Protein AF-A0A392MM11-F1 (afdb_monomer)

pLDDT: mean 84.05, std 11.33, range [45.41, 94.81]

Organism: NCBI:txid97028

Structure (mmCIF, N/CA/C/O backbone):
data_AF-A0A392MM11-F1
#
_entry.id   AF-A0A392MM11-F1
#
loop_
_atom_site.group_PDB
_atom_site.id
_atom_site.type_symbol
_atom_site.label_atom_id
_atom_site.label_alt_id
_atom_site.label_comp_id
_atom_site.label_asym_id
_atom_site.label_entity_id
_atom_site.label_seq_id
_atom_site.pdbx_PDB_ins_code
_atom_site.Cartn_x
_atom_site.Cartn_y
_atom_site.Cartn_z
_atom_site.occupancy
_atom_site.B_iso_or_equiv
_atom_site.auth_seq_id
_atom_site.auth_comp_id
_atom_site.auth_asym_id
_atom_site.auth_atom_id
_atom_site.pdbx_PDB_model_num
ATOM 1 N N . ALA A 1 1 ? -10.749 -8.773 12.564 1.00 64.38 1 ALA A N 1
ATOM 2 C CA . ALA A 1 1 ? -10.836 -9.004 14.024 1.00 64.38 1 ALA A CA 1
ATOM 3 C C . ALA A 1 1 ? -12.119 -9.746 14.398 1.00 64.38 1 ALA A C 1
ATOM 5 O O . ALA A 1 1 ? -12.066 -10.649 15.224 1.00 64.38 1 ALA A O 1
ATOM 6 N N . ASP A 1 2 ? -13.234 -9.423 13.743 1.00 74.75 2 ASP A N 1
ATOM 7 C CA . ASP A 1 2 ? -14.584 -9.879 14.111 1.00 74.75 2 ASP A CA 1
ATOM 8 C C . ASP A 1 2 ? -14.839 -11.389 13.971 1.00 74.75 2 ASP A C 1
ATOM 10 O O . ASP A 1 2 ? -15.727 -11.921 14.625 1.00 74.75 2 ASP A O 1
ATOM 14 N N . VAL A 1 3 ? -14.046 -12.092 13.155 1.00 77.38 3 VAL A N 1
ATOM 15 C CA . VAL A 1 3 ? -14.229 -13.528 12.847 1.00 77.38 3 VAL A CA 1
ATOM 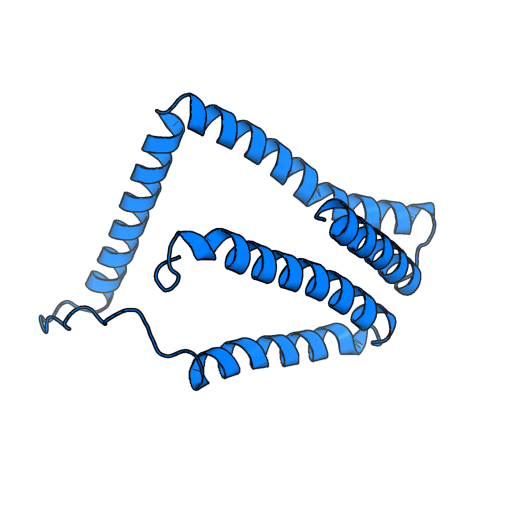16 C C . VAL A 1 3 ? -13.199 -14.419 13.566 1.00 77.38 3 VAL A C 1
ATOM 18 O O . VAL A 1 3 ? -13.289 -15.640 13.533 1.00 77.38 3 VAL A O 1
ATOM 21 N N . VAL A 1 4 ? -12.202 -13.827 14.234 1.00 84.12 4 VAL A N 1
ATOM 22 C CA . VAL A 1 4 ? -11.059 -14.559 14.806 1.00 84.12 4 VAL A CA 1
ATOM 23 C C . VAL A 1 4 ? -11.046 -14.413 16.326 1.00 84.12 4 VAL A C 1
ATOM 25 O O . VAL A 1 4 ? -11.101 -13.295 16.845 1.00 84.12 4 VAL A O 1
ATOM 28 N N . HIS A 1 5 ? -10.926 -15.540 17.035 1.00 85.56 5 HIS A N 1
ATOM 29 C CA . HIS A 1 5 ? -10.757 -15.579 18.492 1.00 85.56 5 HIS A CA 1
ATOM 30 C C . HIS A 1 5 ? -9.524 -14.788 18.942 1.00 85.56 5 HIS A C 1
ATOM 32 O O . HIS A 1 5 ? -8.469 -14.893 18.319 1.00 85.56 5 HIS A O 1
ATOM 38 N N . GLU A 1 6 ? -9.642 -14.050 20.048 1.00 88.19 6 GLU A N 1
ATOM 39 C CA . GLU A 1 6 ? -8.622 -13.109 20.542 1.00 88.19 6 GLU A CA 1
ATOM 40 C C . GLU A 1 6 ? -7.221 -13.712 20.629 1.00 88.19 6 GLU A C 1
ATOM 42 O O . GLU A 1 6 ? -6.288 -13.163 20.045 1.00 88.19 6 GLU A O 1
ATOM 47 N N . ASN A 1 7 ? -7.101 -14.905 21.210 1.00 89.81 7 ASN A N 1
ATOM 48 C CA . ASN A 1 7 ? -5.819 -15.595 21.389 1.00 89.81 7 ASN A CA 1
ATOM 49 C C . ASN A 1 7 ? -5.134 -15.992 20.067 1.00 89.81 7 ASN A C 1
ATOM 51 O O . ASN A 1 7 ? -3.947 -16.298 20.059 1.00 89.81 7 ASN A O 1
ATOM 55 N N . LYS A 1 8 ? -5.860 -15.997 18.940 1.00 88.12 8 LYS A N 1
ATOM 56 C CA . LYS A 1 8 ? -5.326 -16.316 17.604 1.00 88.12 8 LYS A CA 1
ATOM 57 C C . LYS A 1 8 ? -5.161 -15.085 16.715 1.00 88.12 8 LYS A C 1
ATOM 59 O O . LYS A 1 8 ? -4.588 -15.194 15.634 1.00 88.12 8 LYS A O 1
ATOM 64 N N . ARG A 1 9 ? -5.647 -13.912 17.142 1.00 90.00 9 ARG A N 1
ATOM 65 C CA . ARG A 1 9 ? -5.620 -12.691 16.322 1.00 90.00 9 ARG A CA 1
ATOM 66 C C . ARG A 1 9 ? -4.200 -12.283 15.975 1.00 90.00 9 ARG A C 1
ATOM 68 O O . ARG A 1 9 ? -3.945 -12.040 14.805 1.00 90.00 9 ARG A O 1
ATOM 75 N N . ALA A 1 10 ? -3.297 -12.254 16.957 1.00 89.19 10 ALA A N 1
ATOM 76 C CA . ALA A 1 10 ? -1.903 -11.875 16.736 1.00 89.19 10 ALA A CA 1
ATOM 77 C C . ALA A 1 10 ? -1.260 -12.739 15.640 1.00 89.19 10 ALA A C 1
ATOM 79 O O . ALA A 1 10 ? -0.788 -12.196 14.652 1.00 89.19 10 ALA A O 1
ATOM 80 N N . ALA A 1 11 ? -1.371 -14.068 15.738 1.00 89.19 11 ALA A N 1
ATOM 81 C CA . ALA A 1 11 ? -0.834 -14.990 14.736 1.00 89.19 11 ALA A CA 1
ATOM 82 C C . ALA A 1 11 ? -1.444 -14.787 13.336 1.00 89.19 11 ALA A C 1
ATOM 84 O O . ALA A 1 11 ? -0.723 -14.773 12.341 1.00 89.19 11 ALA A O 1
ATOM 85 N N . VAL A 1 12 ? -2.765 -14.591 13.246 1.00 90.12 12 VAL A N 1
ATOM 86 C CA . VAL A 1 12 ? -3.438 -14.338 11.961 1.00 90.12 12 VAL A CA 1
ATOM 87 C C . VAL A 1 12 ? -2.999 -13.003 11.359 1.00 90.12 12 VAL A C 1
ATOM 89 O O . VAL A 1 12 ? -2.706 -12.941 10.168 1.00 90.12 12 VAL A O 1
ATOM 92 N N . PHE A 1 13 ? -2.914 -11.942 12.165 1.00 88.44 13 PHE A N 1
ATOM 93 C CA . PHE A 1 13 ? -2.427 -10.645 11.702 1.00 88.44 13 PHE A CA 1
ATOM 94 C C . PHE A 1 13 ? -0.958 -10.717 11.274 1.00 88.44 13 PHE A C 1
ATOM 96 O O . PHE A 1 13 ? -0.632 -10.192 10.217 1.00 88.44 13 PHE A O 1
ATOM 103 N N . SER A 1 14 ? -0.102 -11.430 12.011 1.00 88.00 14 SER A N 1
ATOM 104 C CA . SER A 1 14 ? 1.291 -11.670 11.618 1.00 88.00 14 SER A CA 1
ATOM 105 C C . SER A 1 14 ? 1.388 -12.388 10.273 1.00 88.00 14 SER A C 1
ATOM 107 O O . SER A 1 14 ? 2.163 -11.968 9.419 1.00 88.00 14 SER A O 1
ATOM 109 N N . TRP A 1 15 ? 0.573 -13.422 10.038 1.00 90.88 15 TRP A N 1
ATOM 110 C CA . TRP A 1 15 ? 0.570 -14.140 8.761 1.00 90.88 15 TRP A CA 1
ATOM 111 C C . TRP A 1 15 ? 0.105 -13.260 7.596 1.00 90.88 15 TRP A C 1
ATOM 113 O O . TRP A 1 15 ? 0.699 -13.286 6.521 1.00 90.88 15 TRP A O 1
ATOM 123 N N . ILE A 1 16 ? -0.934 -12.446 7.811 1.00 88.62 16 ILE A N 1
ATOM 124 C CA . ILE A 1 16 ? -1.430 -11.495 6.808 1.00 88.62 16 ILE A CA 1
ATOM 125 C C . ILE A 1 16 ? -0.354 -10.455 6.474 1.00 88.62 16 ILE A C 1
ATOM 127 O O . ILE A 1 16 ? -0.093 -10.208 5.298 1.00 88.62 16 ILE A O 1
ATOM 131 N N . THR A 1 17 ? 0.294 -9.876 7.487 1.00 86.81 17 THR A N 1
ATOM 132 C CA . THR A 1 17 ? 1.377 -8.904 7.292 1.00 86.81 17 THR A CA 1
ATOM 133 C C . THR A 1 17 ? 2.570 -9.540 6.577 1.00 86.81 17 THR A C 1
ATOM 135 O O . THR A 1 17 ? 3.088 -8.962 5.625 1.00 86.81 17 THR A O 1
ATOM 138 N N . GLY A 1 18 ? 2.957 -10.764 6.951 1.00 86.69 18 GLY A N 1
ATOM 139 C CA . GLY A 1 18 ? 4.019 -11.513 6.273 1.00 86.69 18 GLY A CA 1
ATOM 140 C C . GLY A 1 18 ? 3.699 -11.796 4.802 1.00 86.69 18 GLY A C 1
ATOM 141 O O . GLY A 1 18 ? 4.546 -11.589 3.932 1.00 86.69 18 GLY A O 1
ATOM 142 N N . LEU A 1 19 ? 2.457 -12.187 4.496 1.00 89.00 19 LEU A N 1
ATOM 143 C CA . LEU A 1 19 ? 1.991 -12.380 3.121 1.00 89.00 19 LEU A CA 1
ATOM 144 C C . LEU A 1 19 ? 2.034 -11.073 2.316 1.00 89.00 19 LEU A C 1
ATOM 146 O O . LEU A 1 19 ? 2.423 -11.086 1.146 1.00 89.00 19 LEU A O 1
ATOM 150 N N . PHE A 1 20 ? 1.666 -9.946 2.927 1.00 85.81 20 PHE A N 1
ATOM 151 C CA . PHE A 1 20 ? 1.745 -8.630 2.294 1.00 85.81 20 PHE A CA 1
ATOM 152 C C . PHE A 1 20 ? 3.197 -8.256 1.954 1.00 85.81 20 PHE A C 1
ATOM 154 O O . PHE A 1 20 ? 3.487 -7.893 0.813 1.00 85.81 20 PHE A O 1
ATOM 161 N N . SER A 1 21 ? 4.123 -8.446 2.899 1.00 83.19 21 SER A N 1
ATOM 162 C CA . SER A 1 21 ? 5.561 -8.227 2.691 1.00 83.19 21 SER A CA 1
ATOM 163 C C . SER A 1 21 ? 6.120 -9.117 1.569 1.00 83.19 21 SER A C 1
ATOM 165 O O . SER A 1 21 ? 6.784 -8.626 0.654 1.00 83.19 21 SER A O 1
ATOM 167 N N . ALA A 1 22 ? 5.794 -10.415 1.569 1.00 87.62 22 ALA A N 1
ATOM 168 C CA . ALA A 1 22 ? 6.212 -11.345 0.517 1.00 87.62 22 ALA A CA 1
ATOM 169 C C . ALA A 1 22 ? 5.645 -10.963 -0.862 1.00 87.62 22 ALA A C 1
ATOM 171 O O . ALA A 1 22 ? 6.348 -11.034 -1.872 1.00 87.62 22 ALA A O 1
ATOM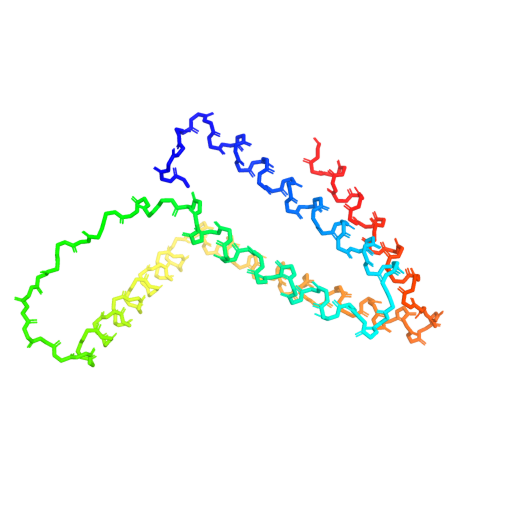 172 N N . SER A 1 23 ? 4.394 -10.497 -0.907 1.00 90.12 23 SER A N 1
ATOM 173 C CA . SER A 1 23 ? 3.744 -10.041 -2.141 1.00 90.12 23 SER A CA 1
ATOM 174 C C . SER A 1 23 ? 4.451 -8.825 -2.744 1.00 90.12 23 SER A C 1
ATOM 176 O O . SER A 1 23 ? 4.580 -8.736 -3.964 1.00 90.12 23 SER A O 1
ATOM 178 N N . HIS A 1 24 ? 4.966 -7.915 -1.910 1.00 84.62 24 HIS A N 1
ATOM 179 C CA . HIS A 1 24 ? 5.746 -6.767 -2.374 1.00 84.62 24 HIS A CA 1
ATOM 180 C C . HIS A 1 24 ? 7.054 -7.203 -3.057 1.00 84.62 24 HIS A C 1
ATOM 182 O O . HIS A 1 24 ? 7.388 -6.723 -4.142 1.00 84.62 24 HIS A O 1
ATOM 188 N N . VAL A 1 25 ? 7.772 -8.169 -2.469 1.00 88.25 25 VAL A N 1
ATOM 189 C CA . VAL A 1 25 ? 8.975 -8.759 -3.085 1.00 88.25 25 VAL A CA 1
ATOM 190 C C . VAL A 1 25 ? 8.626 -9.450 -4.401 1.00 88.25 25 VAL A C 1
ATOM 192 O O . VAL A 1 25 ? 9.287 -9.206 -5.411 1.00 88.25 25 VAL A O 1
ATOM 195 N N . LEU A 1 26 ? 7.556 -10.249 -4.420 1.00 89.75 26 LEU A N 1
ATOM 196 C CA . LEU A 1 26 ? 7.082 -10.922 -5.628 1.00 89.75 26 LEU A CA 1
ATOM 197 C C . LEU A 1 26 ? 6.723 -9.922 -6.738 1.00 89.75 26 LEU A C 1
ATOM 199 O O . LEU A 1 26 ? 7.060 -10.148 -7.898 1.00 89.75 26 LEU A O 1
ATOM 203 N N . GLY A 1 27 ? 6.106 -8.789 -6.393 1.00 88.88 27 GLY A N 1
ATOM 204 C CA . GLY A 1 27 ? 5.823 -7.702 -7.328 1.00 88.88 27 GLY A CA 1
ATOM 205 C C . GLY A 1 27 ? 7.088 -7.129 -7.976 1.00 88.88 27 GLY A C 1
ATOM 206 O O . GLY A 1 27 ? 7.127 -6.953 -9.194 1.00 88.88 27 GLY A O 1
ATOM 207 N N . ASN A 1 28 ? 8.151 -6.912 -7.195 1.00 87.81 28 ASN A N 1
ATOM 208 C CA . ASN A 1 28 ? 9.441 -6.438 -7.714 1.00 87.81 28 ASN A CA 1
ATOM 209 C C . ASN A 1 28 ? 10.124 -7.473 -8.620 1.00 87.81 28 ASN A C 1
ATOM 211 O O . ASN A 1 28 ? 10.666 -7.111 -9.668 1.00 87.81 28 ASN A O 1
ATOM 215 N N . VAL A 1 29 ? 10.056 -8.757 -8.252 1.00 88.31 29 VAL A N 1
ATOM 216 C CA . VAL A 1 29 ? 10.544 -9.872 -9.080 1.00 88.31 29 VAL A CA 1
ATOM 217 C C . VAL A 1 29 ? 9.806 -9.896 -10.417 1.00 88.31 29 VAL A C 1
ATOM 219 O O . VAL A 1 29 ? 10.435 -9.889 -11.473 1.00 88.31 29 VAL A O 1
ATOM 222 N N . LEU A 1 30 ? 8.472 -9.857 -10.388 1.00 88.19 30 LEU A N 1
ATOM 223 C CA . LEU A 1 30 ? 7.641 -9.815 -11.588 1.00 88.19 30 LEU A CA 1
ATOM 224 C C . LEU A 1 30 ? 7.993 -8.603 -12.459 1.00 88.19 30 LEU A C 1
ATOM 226 O O . LEU A 1 30 ? 8.224 -8.761 -13.657 1.00 88.19 30 LEU A O 1
ATOM 230 N N . ALA A 1 31 ? 8.127 -7.413 -11.870 1.00 86.81 31 ALA A N 1
ATOM 231 C CA . ALA A 1 31 ? 8.499 -6.200 -12.595 1.00 86.81 31 ALA A CA 1
ATOM 232 C C . ALA A 1 31 ? 9.855 -6.318 -13.316 1.00 86.81 31 ALA A C 1
ATOM 234 O O . ALA A 1 31 ? 10.005 -5.748 -14.399 1.00 86.81 31 ALA A O 1
ATOM 235 N N . ARG A 1 32 ? 10.817 -7.080 -12.770 1.00 87.31 32 ARG A N 1
ATOM 236 C CA . ARG A 1 32 ? 12.112 -7.354 -13.418 1.00 87.31 32 ARG A CA 1
ATOM 237 C C . ARG A 1 32 ? 11.944 -8.160 -14.706 1.00 87.31 32 ARG A C 1
ATOM 239 O O . ARG A 1 32 ? 12.540 -7.808 -15.720 1.00 87.31 32 ARG A O 1
ATOM 246 N N . PHE A 1 33 ? 11.142 -9.222 -14.670 1.00 87.94 33 PHE A N 1
ATOM 247 C CA 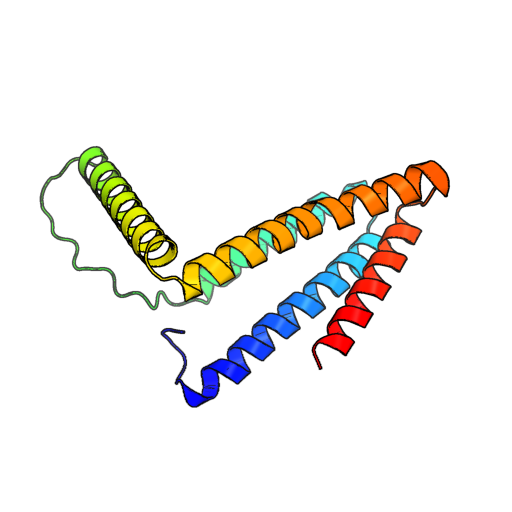. PHE A 1 33 ? 10.995 -10.158 -15.792 1.00 87.94 33 PHE A CA 1
ATOM 248 C C . PHE A 1 33 ? 9.953 -9.721 -16.831 1.00 87.94 33 PHE A C 1
ATOM 250 O O . PHE A 1 33 ? 10.053 -10.088 -17.999 1.00 87.94 33 PHE A O 1
ATOM 257 N N . LEU A 1 34 ? 8.968 -8.912 -16.438 1.00 88.44 34 LEU A N 1
ATOM 258 C CA . LEU A 1 34 ? 7.939 -8.391 -17.340 1.00 88.44 34 LEU A CA 1
ATOM 259 C C . LEU A 1 34 ? 8.462 -7.214 -18.170 1.00 88.44 34 LEU A C 1
ATOM 261 O O . LEU A 1 34 ? 9.015 -6.284 -17.592 1.00 88.44 34 LEU A O 1
ATOM 265 N N . PRO A 1 35 ? 8.239 -7.145 -19.493 1.00 87.06 35 PRO A N 1
ATOM 266 C CA . PRO A 1 35 ? 8.567 -5.949 -20.268 1.00 87.06 35 PRO A CA 1
ATOM 267 C C . PRO A 1 35 ? 7.714 -4.750 -19.829 1.00 87.06 35 PRO A C 1
ATOM 269 O O . PRO A 1 35 ? 6.566 -4.914 -19.421 1.00 87.06 35 PRO A O 1
ATOM 272 N N . GLN A 1 36 ? 8.253 -3.530 -19.940 1.00 84.75 36 GLN A N 1
ATOM 273 C CA . GLN A 1 36 ? 7.611 -2.308 -19.423 1.00 84.75 36 GLN A CA 1
ATOM 274 C C . GLN A 1 36 ? 6.172 -2.105 -19.932 1.00 84.75 36 GLN A C 1
ATOM 276 O O . GLN A 1 36 ? 5.310 -1.686 -19.166 1.00 84.75 36 GLN A O 1
ATOM 281 N N . ASN A 1 37 ? 5.900 -2.482 -21.183 1.00 88.75 37 ASN A N 1
ATOM 282 C CA . ASN A 1 37 ? 4.581 -2.343 -21.809 1.00 88.75 37 ASN A CA 1
ATOM 283 C C . ASN A 1 37 ? 3.519 -3.284 -21.212 1.00 88.75 37 ASN A C 1
ATOM 285 O O . ASN A 1 37 ? 2.331 -2.989 -21.286 1.00 88.75 37 ASN A O 1
ATOM 289 N N . TYR A 1 38 ? 3.934 -4.402 -20.608 1.00 89.19 38 TYR A N 1
ATOM 290 C CA . TYR A 1 38 ? 3.026 -5.430 -20.090 1.00 89.19 38 TYR A CA 1
ATOM 291 C C . TYR A 1 38 ? 2.815 -5.358 -18.578 1.00 89.19 38 TYR A C 1
ATOM 293 O O . TYR A 1 38 ? 1.862 -5.956 -18.086 1.00 89.19 38 TYR A O 1
ATOM 301 N N . ILE A 1 39 ? 3.650 -4.614 -17.837 1.00 89.62 39 ILE A N 1
ATOM 302 C CA . ILE A 1 39 ? 3.539 -4.501 -16.371 1.00 89.62 39 ILE A CA 1
ATOM 303 C C . ILE A 1 39 ? 2.130 -4.073 -15.971 1.00 89.62 39 ILE A C 1
ATOM 305 O O . ILE A 1 39 ? 1.482 -4.748 -15.180 1.00 89.62 39 ILE A O 1
ATOM 309 N N . PHE A 1 40 ? 1.632 -2.990 -16.566 1.00 90.19 40 PHE A N 1
ATOM 310 C CA . PHE A 1 40 ? 0.330 -2.438 -16.205 1.00 90.19 40 PHE A CA 1
ATOM 311 C C . PHE A 1 40 ? -0.826 -3.390 -16.545 1.00 90.19 40 PHE A C 1
ATOM 313 O O . PHE A 1 40 ? -1.732 -3.577 -15.736 1.00 90.19 40 PHE A O 1
ATOM 320 N N . VAL A 1 41 ? -0.762 -4.047 -17.708 1.00 93.00 41 VAL A N 1
ATOM 321 C CA . VAL A 1 41 ? -1.777 -5.017 -18.153 1.00 93.00 41 VAL A CA 1
ATOM 322 C C . VAL A 1 41 ? -1.844 -6.210 -17.198 1.00 93.00 41 VAL A C 1
ATOM 324 O O . VAL A 1 41 ? -2.928 -6.596 -16.763 1.00 93.00 41 VAL A O 1
ATOM 327 N N . VAL A 1 42 ? -0.688 -6.760 -16.819 1.00 92.19 42 VAL A N 1
ATOM 328 C CA . VAL A 1 42 ? -0.611 -7.896 -15.891 1.00 92.19 42 VAL A CA 1
ATOM 329 C C . VAL A 1 42 ? -1.062 -7.497 -14.485 1.00 92.19 42 VAL A C 1
ATOM 331 O O . VAL A 1 42 ? -1.808 -8.243 -13.853 1.00 92.19 42 VAL A O 1
ATOM 334 N N . SER A 1 43 ? -0.697 -6.302 -14.009 1.00 91.69 43 SER A N 1
ATOM 335 C CA . SER A 1 43 ? -1.180 -5.783 -12.725 1.00 91.69 43 SER A CA 1
ATOM 336 C C . SER A 1 43 ? -2.701 -5.626 -12.691 1.00 91.69 43 SER A C 1
ATOM 338 O O . SER A 1 43 ? -3.318 -6.017 -11.703 1.00 91.69 43 SER A O 1
ATOM 340 N N . ILE A 1 44 ? -3.322 -5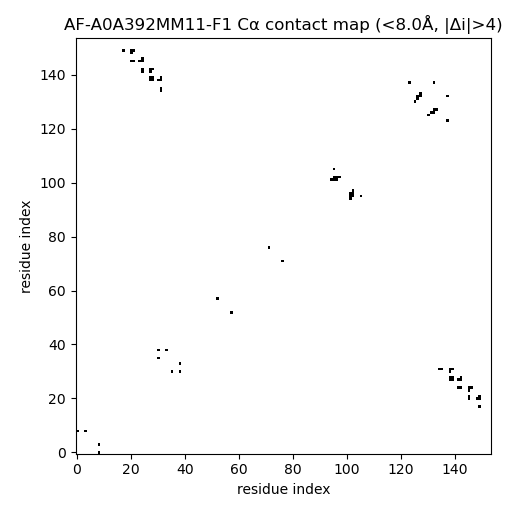.111 -13.759 1.00 92.88 44 ILE A N 1
ATOM 341 C CA . ILE A 1 44 ? -4.787 -5.005 -13.850 1.00 92.88 44 ILE A CA 1
ATOM 342 C C . ILE A 1 44 ? -5.437 -6.389 -13.823 1.00 92.88 44 ILE A C 1
ATOM 344 O O . ILE A 1 44 ? -6.410 -6.586 -13.099 1.00 92.88 44 ILE A O 1
ATOM 348 N N . ALA A 1 45 ? -4.902 -7.354 -14.573 1.00 93.62 45 ALA A N 1
ATOM 349 C CA . ALA A 1 45 ? -5.445 -8.710 -14.595 1.00 93.62 45 ALA A CA 1
ATOM 350 C C . ALA A 1 45 ? -5.427 -9.356 -13.196 1.00 93.62 45 ALA A C 1
ATOM 352 O O . ALA A 1 45 ? -6.440 -9.897 -12.749 1.00 93.62 45 ALA A O 1
ATOM 353 N N . LEU A 1 46 ? -4.311 -9.229 -12.467 1.00 91.25 46 LEU A N 1
ATOM 354 C CA . LEU A 1 46 ? -4.197 -9.694 -11.079 1.00 91.25 46 LEU A CA 1
ATOM 355 C C . LEU A 1 46 ? -5.138 -8.933 -10.135 1.00 91.25 46 LEU A C 1
ATOM 357 O O . LEU A 1 46 ? -5.749 -9.536 -9.252 1.00 91.25 46 LEU A O 1
ATOM 361 N N . LEU A 1 47 ? -5.297 -7.621 -10.339 1.00 92.44 47 LEU A N 1
ATOM 362 C CA . LEU A 1 47 ? -6.204 -6.797 -9.545 1.00 92.44 47 LEU A CA 1
ATOM 363 C C . LEU A 1 47 ? -7.661 -7.225 -9.723 1.00 92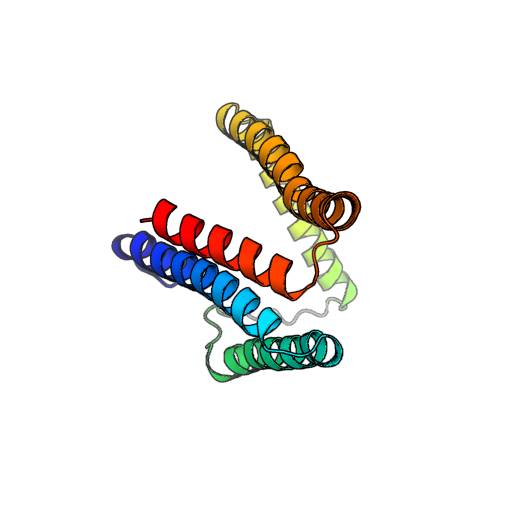.44 47 LEU A C 1
ATOM 365 O O . LEU A 1 47 ? -8.378 -7.230 -8.734 1.00 92.44 47 LEU A O 1
ATOM 369 N N . ILE A 1 48 ? -8.092 -7.600 -10.934 1.00 93.75 48 ILE A N 1
ATOM 370 C CA . ILE A 1 48 ? -9.456 -8.084 -11.221 1.00 93.75 48 ILE A CA 1
ATOM 371 C C . ILE A 1 48 ? -9.710 -9.455 -10.586 1.00 93.75 48 ILE A C 1
ATOM 373 O O . ILE A 1 48 ? -10.820 -9.725 -10.127 1.00 93.75 48 ILE A O 1
ATOM 377 N N . PHE A 1 49 ? -8.694 -10.314 -10.503 1.00 90.88 49 PHE A N 1
ATOM 378 C CA . PHE A 1 49 ? -8.834 -11.631 -9.879 1.00 90.88 49 PHE A CA 1
ATOM 379 C C . PHE A 1 49 ? -9.216 -11.537 -8.392 1.00 90.88 49 PHE A C 1
ATOM 381 O O . PHE A 1 49 ? -10.004 -12.340 -7.900 1.00 90.88 49 PHE A O 1
ATOM 388 N N . CYS A 1 50 ? -8.715 -10.523 -7.684 1.00 88.25 50 CYS A N 1
ATOM 389 C CA . CYS A 1 50 ? -8.964 -10.316 -6.257 1.00 88.25 50 CYS A CA 1
ATOM 390 C C . CYS A 1 50 ? -10.455 -10.085 -5.891 1.00 88.25 50 CYS A C 1
ATOM 392 O O . CYS A 1 50 ? -10.988 -10.859 -5.094 1.00 88.25 50 CYS A O 1
ATOM 394 N N . PRO A 1 51 ? -11.183 -9.096 -6.455 1.00 90.62 51 PRO A N 1
ATOM 395 C CA . PRO A 1 51 ? -12.604 -8.905 -6.185 1.00 90.62 51 PRO A CA 1
ATOM 396 C C . PRO A 1 51 ? -13.455 -10.062 -6.710 1.00 90.62 51 PRO A C 1
ATOM 398 O O . PRO A 1 51 ? -14.435 -10.408 -6.061 1.00 90.62 51 PRO A O 1
ATOM 401 N N . VAL A 1 52 ? -13.072 -10.700 -7.824 1.00 91.25 52 VAL A N 1
ATOM 402 C CA . VAL A 1 52 ? -13.750 -11.909 -8.322 1.00 91.25 52 VAL A CA 1
ATOM 403 C C . VAL A 1 52 ? -13.646 -13.030 -7.288 1.00 91.25 52 VAL A C 1
ATOM 405 O O . VAL A 1 52 ? -14.659 -13.603 -6.894 1.00 91.25 52 VAL A O 1
ATOM 408 N N . TYR A 1 53 ? -12.443 -13.292 -6.775 1.00 89.38 53 TYR A N 1
ATOM 409 C CA . TYR A 1 53 ? -12.232 -14.257 -5.701 1.00 89.38 53 TYR A CA 1
ATOM 410 C C . TYR A 1 53 ? -13.057 -13.912 -4.454 1.00 89.38 53 TYR A C 1
ATOM 412 O O . TYR A 1 53 ? -13.749 -14.778 -3.920 1.00 89.38 53 TYR A O 1
ATOM 420 N N . MET A 1 54 ? -13.046 -12.649 -4.011 1.00 87.12 54 MET A N 1
ATOM 421 C CA . MET A 1 54 ? -13.860 -12.229 -2.866 1.00 87.12 54 MET A CA 1
ATOM 422 C C . MET A 1 54 ? -15.355 -12.455 -3.116 1.00 87.12 54 MET A C 1
ATOM 424 O O . MET A 1 54 ? -16.039 -12.969 -2.241 1.00 87.12 54 MET A O 1
ATOM 428 N N . GLN A 1 55 ? -15.864 -12.136 -4.306 1.00 84.06 55 GLN A N 1
ATOM 429 C CA . GLN A 1 55 ? -17.281 -12.288 -4.632 1.00 84.06 55 GLN A CA 1
ATOM 430 C C . GLN A 1 55 ? -17.750 -13.750 -4.591 1.00 84.06 55 GLN A C 1
ATOM 432 O O . GLN A 1 55 ? -18.881 -14.011 -4.187 1.00 84.06 55 GLN A O 1
ATOM 437 N N . PHE A 1 56 ? -16.905 -14.697 -5.008 1.00 86.44 56 PHE A N 1
ATOM 438 C CA . PHE A 1 56 ? -17.267 -16.116 -5.040 1.00 86.44 56 PHE A CA 1
ATOM 439 C C . PHE A 1 56 ? -17.020 -16.849 -3.716 1.00 86.44 56 PHE A C 1
ATOM 441 O O . PHE A 1 56 ? -17.784 -17.751 -3.379 1.00 86.44 56 PHE A O 1
ATOM 448 N N . PHE A 1 57 ? -15.969 -16.489 -2.970 1.00 82.56 57 PHE A N 1
ATOM 449 C CA . PHE A 1 57 ? -15.502 -17.281 -1.824 1.00 82.56 57 PHE A CA 1
ATOM 450 C C . PHE A 1 57 ? -15.671 -16.603 -0.459 1.00 82.56 57 PHE A C 1
ATOM 452 O O . PHE A 1 57 ? -15.665 -17.301 0.557 1.00 82.56 57 PHE A O 1
ATOM 459 N N . LEU A 1 58 ? -15.839 -15.275 -0.387 1.00 80.06 58 LEU A N 1
ATOM 460 C CA . LEU A 1 58 ? -16.159 -14.612 0.880 1.00 80.06 58 LEU A CA 1
ATOM 461 C C . LEU A 1 58 ? -17.676 -14.583 1.081 1.00 80.06 58 LEU A C 1
ATOM 463 O O . LEU A 1 58 ? -18.397 -13.804 0.465 1.00 80.06 58 LEU A O 1
ATOM 467 N N . VAL A 1 59 ? -18.154 -15.403 2.015 1.00 66.44 59 VAL A N 1
ATOM 468 C CA . VAL A 1 59 ? -19.506 -15.267 2.568 1.00 66.44 59 VAL A CA 1
ATOM 469 C C . VAL A 1 59 ? -19.592 -13.927 3.299 1.00 66.44 59 VAL A C 1
ATOM 471 O O . VAL A 1 59 ? -18.752 -13.638 4.154 1.00 66.44 59 VAL A O 1
ATOM 474 N N . GLU A 1 60 ? -20.603 -13.110 2.989 1.00 64.81 60 GLU A N 1
ATOM 475 C CA . GLU A 1 60 ? -20.883 -11.886 3.746 1.00 64.81 60 GLU A CA 1
ATOM 476 C C . GLU A 1 60 ? -21.109 -12.236 5.224 1.00 64.81 60 GLU A C 1
ATOM 478 O O . GLU A 1 60 ? -22.140 -12.776 5.621 1.00 64.81 60 GLU A O 1
ATOM 483 N N . THR A 1 61 ? -20.123 -11.926 6.062 1.00 62.56 61 THR A N 1
ATOM 484 C CA . THR A 1 61 ? -20.192 -12.148 7.514 1.00 62.56 61 THR A CA 1
ATOM 485 C C . THR A 1 61 ? -20.963 -11.043 8.235 1.00 62.56 61 THR A C 1
ATOM 487 O O . THR A 1 61 ? -21.351 -11.200 9.395 1.00 62.56 61 THR A O 1
ATOM 490 N N . VAL A 1 62 ? -21.232 -9.925 7.555 1.00 59.34 62 VAL A N 1
ATOM 491 C CA . VAL A 1 62 ? -22.020 -8.816 8.091 1.00 59.34 62 VAL A CA 1
ATOM 492 C C . VAL A 1 62 ? -23.497 -9.108 7.844 1.00 59.34 62 VAL A C 1
ATOM 494 O O . VAL A 1 62 ? -23.984 -8.982 6.725 1.00 59.34 62 VAL A O 1
ATOM 497 N N . LYS A 1 63 ? -24.236 -9.469 8.901 1.00 53.59 63 LYS A N 1
ATOM 498 C CA . LYS A 1 63 ? -25.702 -9.575 8.835 1.00 53.59 63 LYS A CA 1
ATOM 499 C C . LYS A 1 63 ? -26.268 -8.260 8.295 1.00 53.59 63 LYS A C 1
ATOM 501 O O . LYS A 1 63 ? -26.124 -7.221 8.946 1.00 53.59 63 LYS A O 1
ATOM 506 N N . LEU A 1 64 ? -26.924 -8.296 7.131 1.00 53.75 64 LEU A N 1
ATOM 507 C CA . LEU A 1 64 ? -27.674 -7.144 6.639 1.00 53.75 64 LEU A CA 1
ATOM 508 C C . LEU A 1 64 ? -28.658 -6.710 7.732 1.00 53.75 64 LEU A C 1
ATOM 510 O O . LEU A 1 64 ? -29.499 -7.494 8.176 1.00 53.75 64 LEU A O 1
ATOM 514 N N . ALA A 1 65 ? -28.553 -5.454 8.169 1.00 50.94 65 ALA A N 1
ATOM 515 C CA . ALA A 1 65 ? -29.556 -4.865 9.044 1.00 50.94 65 ALA A CA 1
ATOM 516 C C . ALA A 1 65 ? -30.936 -5.011 8.375 1.00 50.94 65 ALA A C 1
ATOM 518 O O . ALA A 1 65 ? -31.028 -4.796 7.159 1.00 50.94 65 ALA A O 1
ATOM 519 N N . PRO A 1 66 ? -31.999 -5.364 9.127 1.00 47.28 66 PRO A N 1
ATOM 520 C CA . PRO A 1 66 ? -33.314 -5.604 8.552 1.00 47.28 66 PRO A CA 1
ATOM 521 C C . PRO A 1 66 ? -33.709 -4.395 7.710 1.00 47.28 66 PRO A C 1
ATOM 523 O O . PRO A 1 66 ? -33.673 -3.249 8.174 1.00 47.28 66 PRO A O 1
ATOM 526 N N . ARG A 1 67 ? -34.016 -4.654 6.435 1.00 46.81 67 ARG A N 1
ATOM 527 C CA . ARG A 1 67 ? -34.417 -3.644 5.458 1.00 46.81 67 ARG A CA 1
ATOM 528 C C . ARG A 1 67 ? -35.736 -3.052 5.942 1.00 46.81 67 ARG A C 1
ATOM 530 O O . ARG A 1 67 ? -36.804 -3.568 5.641 1.00 46.81 67 ARG A O 1
ATOM 537 N N . LYS A 1 68 ? -35.656 -1.987 6.742 1.00 45.41 68 LYS A N 1
ATOM 538 C CA . LYS A 1 68 ? -36.823 -1.224 7.174 1.00 45.41 68 LYS A CA 1
ATOM 539 C C . LYS A 1 68 ? -37.391 -0.567 5.917 1.00 45.41 68 LYS A C 1
ATOM 541 O O . LYS A 1 68 ? -36.849 0.428 5.438 1.00 45.41 68 LYS A O 1
ATOM 546 N N . ASN A 1 69 ? -38.398 -1.212 5.331 1.00 50.31 69 ASN A N 1
ATOM 547 C CA . ASN A 1 69 ? -39.215 -0.668 4.258 1.00 50.31 69 ASN A CA 1
ATOM 548 C C . ASN A 1 69 ? -39.904 0.572 4.822 1.00 50.31 69 ASN A C 1
ATOM 550 O O . ASN A 1 69 ? -40.882 0.482 5.557 1.00 50.31 69 ASN A O 1
ATOM 554 N N . GLN A 1 70 ? -39.325 1.731 4.552 1.00 47.25 70 GLN A N 1
ATOM 555 C CA . GLN A 1 70 ? -39.990 3.003 4.734 1.00 47.25 70 GLN A CA 1
ATOM 556 C C . GLN A 1 70 ? -39.444 3.915 3.646 1.00 47.25 70 GLN A C 1
ATOM 558 O O . GLN A 1 70 ? -38.228 4.069 3.517 1.00 47.25 70 GLN A O 1
ATOM 563 N N . GLU A 1 71 ? -40.360 4.399 2.816 1.00 54.03 71 GLU A N 1
ATOM 564 C CA . GLU A 1 71 ? -40.168 5.210 1.619 1.00 54.03 71 GLU A CA 1
ATOM 565 C C . GLU A 1 71 ? -39.378 6.495 1.907 1.00 54.03 71 GLU A C 1
ATOM 567 O O . GLU A 1 71 ? -39.922 7.587 2.026 1.00 54.03 71 GLU A O 1
ATOM 572 N N . LEU A 1 72 ? -38.062 6.377 2.053 1.00 57.44 72 LEU A N 1
ATOM 573 C CA . LEU A 1 72 ? -37.154 7.512 2.142 1.00 57.44 72 LEU A CA 1
ATOM 574 C C . LEU A 1 72 ? -36.306 7.511 0.873 1.00 57.44 72 LEU A C 1
ATOM 576 O O . LEU A 1 72 ? -35.506 6.596 0.654 1.00 57.44 72 LEU A O 1
ATOM 580 N N . GLY A 1 73 ? -36.515 8.519 0.021 1.00 65.19 73 GLY A N 1
ATOM 581 C CA . GLY A 1 73 ? -35.860 8.644 -1.282 1.00 65.19 73 GLY A CA 1
ATOM 582 C C . GLY A 1 73 ? -34.347 8.453 -1.186 1.00 65.19 73 GLY A C 1
ATOM 583 O O . GLY A 1 73 ? -33.721 8.898 -0.223 1.00 65.19 73 GLY A O 1
ATOM 584 N N . PHE A 1 74 ? -33.755 7.791 -2.183 1.00 66.94 74 PHE A N 1
ATOM 585 C CA . PHE A 1 74 ? -32.340 7.396 -2.234 1.00 66.94 74 PHE A CA 1
ATOM 586 C C . PHE A 1 74 ? -31.372 8.481 -1.711 1.00 66.94 74 PHE A C 1
ATOM 588 O O . PHE A 1 74 ? -30.501 8.180 -0.894 1.00 66.94 74 PHE A O 1
ATOM 595 N N . CYS A 1 75 ? -31.605 9.757 -2.050 1.00 69.56 75 CYS A N 1
ATOM 596 C CA . CYS A 1 75 ? -30.852 10.907 -1.533 1.00 69.56 75 CYS A CA 1
ATOM 597 C C . CYS A 1 75 ? -30.827 11.013 -0.002 1.00 69.56 75 CYS A C 1
ATOM 599 O O . CYS A 1 75 ? -29.762 11.188 0.581 1.00 69.56 75 CYS A O 1
ATOM 601 N N . THR A 1 76 ? -31.962 10.865 0.683 1.00 74.62 76 THR A N 1
ATOM 602 C CA . THR A 1 76 ? -32.016 10.944 2.155 1.00 74.62 76 THR A CA 1
ATOM 603 C C . THR A 1 76 ? -31.230 9.816 2.823 1.00 74.62 76 THR A C 1
ATOM 605 O O . THR A 1 76 ? -30.608 10.024 3.866 1.00 74.62 76 THR A O 1
ATOM 608 N N . LYS A 1 77 ? -31.176 8.633 2.199 1.00 76.06 77 LYS A N 1
ATOM 609 C CA . LYS A 1 77 ? -30.367 7.503 2.670 1.00 76.06 77 LYS A CA 1
ATOM 610 C C . 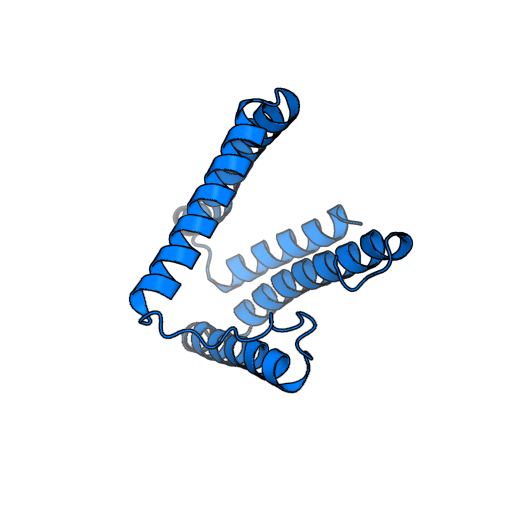LYS A 1 77 ? -28.871 7.777 2.493 1.00 76.06 77 LYS A C 1
ATOM 612 O O . LYS A 1 77 ? -28.110 7.558 3.433 1.00 76.06 77 LYS A O 1
ATOM 617 N N . VAL A 1 78 ? -28.465 8.307 1.337 1.00 81.75 78 VAL A N 1
ATOM 618 C CA . VAL A 1 78 ? -27.074 8.706 1.050 1.00 81.75 78 VAL A CA 1
ATOM 619 C C . VAL A 1 78 ? -26.617 9.801 2.014 1.00 81.75 78 VAL A C 1
ATOM 621 O O . VAL A 1 78 ? -25.605 9.633 2.693 1.00 81.75 78 VAL A O 1
ATOM 624 N N . VAL A 1 79 ? -27.405 10.869 2.171 1.00 86.62 79 VAL A N 1
ATOM 625 C CA . VAL A 1 79 ? -27.116 11.978 3.097 1.00 86.62 79 VAL A CA 1
ATOM 626 C C . VAL A 1 79 ? -26.998 11.476 4.535 1.00 86.62 79 VAL A C 1
ATOM 628 O O . VAL A 1 79 ? -26.066 11.845 5.246 1.00 86.62 79 VAL A O 1
ATOM 631 N N . LYS A 1 80 ? -27.885 10.571 4.969 1.00 87.25 80 LYS A N 1
ATOM 632 C CA . LYS A 1 80 ? -27.823 9.980 6.312 1.00 87.25 80 LYS A CA 1
ATOM 633 C C . LYS A 1 80 ? -26.557 9.148 6.527 1.00 87.25 80 LYS A C 1
ATOM 635 O O . LYS A 1 80 ? -25.979 9.204 7.611 1.00 87.25 80 LYS A O 1
ATOM 640 N N . VAL A 1 81 ? -26.110 8.395 5.520 1.00 87.25 81 VAL A N 1
ATOM 641 C CA . VAL A 1 81 ? -24.857 7.623 5.585 1.00 87.25 81 VAL A CA 1
ATOM 642 C C . VAL A 1 81 ? -23.650 8.555 5.661 1.00 87.25 81 VAL A C 1
ATOM 644 O O . VAL A 1 81 ? -22.795 8.355 6.523 1.00 87.25 81 VAL A O 1
ATOM 647 N N . VAL A 1 82 ? -23.599 9.589 4.819 1.00 88.38 82 VAL A N 1
ATOM 648 C CA . VAL A 1 82 ? -22.509 10.578 4.817 1.00 88.38 82 VAL A CA 1
ATOM 649 C C . VAL A 1 82 ? -22.448 11.320 6.150 1.00 88.38 82 VAL A C 1
ATOM 651 O O . VAL A 1 82 ? -21.389 11.367 6.767 1.00 88.38 82 VAL A O 1
ATOM 654 N N . ASN A 1 83 ? -23.582 11.808 6.656 1.00 90.81 83 ASN A N 1
ATOM 655 C CA . ASN A 1 83 ? -23.639 12.500 7.943 1.00 90.81 83 ASN A CA 1
ATOM 656 C C . ASN A 1 83 ? -23.219 11.584 9.107 1.00 90.81 83 ASN A C 1
ATOM 658 O O . ASN A 1 83 ? -22.485 11.995 10.004 1.00 90.81 83 ASN A O 1
ATOM 662 N N . ARG A 1 84 ? -23.616 10.303 9.075 1.00 89.81 84 ARG A N 1
ATOM 663 C CA . ARG A 1 84 ? -23.178 9.313 10.071 1.00 89.81 84 ARG A CA 1
ATOM 664 C C . ARG A 1 84 ? -21.666 9.095 10.023 1.00 89.81 84 ARG A C 1
ATOM 666 O O . ARG A 1 84 ? -21.038 9.052 11.079 1.00 89.81 84 ARG A O 1
ATOM 673 N N . ARG A 1 85 ? -21.082 8.978 8.825 1.00 89.62 85 ARG A N 1
ATOM 674 C CA . ARG A 1 85 ? -19.628 8.850 8.647 1.00 89.62 85 ARG A CA 1
ATOM 675 C C . ARG A 1 85 ? -18.897 10.098 9.130 1.00 89.62 85 ARG A C 1
ATOM 677 O O . ARG A 1 85 ? -17.966 9.963 9.912 1.00 89.62 85 ARG A O 1
ATOM 684 N N . TYR A 1 86 ? -19.371 11.285 8.757 1.00 90.88 86 TYR A N 1
ATOM 685 C CA . TYR A 1 86 ? -18.814 12.557 9.214 1.00 90.88 86 TYR A CA 1
ATOM 686 C C . TYR A 1 86 ? -18.820 12.662 10.743 1.00 90.88 86 TYR A C 1
ATOM 688 O O . TYR A 1 86 ? -17.777 12.904 11.346 1.00 90.88 86 TYR A O 1
ATOM 696 N N . LYS A 1 87 ? -19.962 12.387 11.392 1.00 91.62 87 LYS A N 1
ATOM 697 C CA . LYS A 1 87 ? -20.064 12.409 12.859 1.00 91.62 87 LYS A CA 1
ATOM 698 C C . LYS A 1 87 ? -19.125 11.393 13.515 1.00 91.62 87 LYS A C 1
ATOM 700 O O . LYS A 1 87 ? -18.502 11.709 14.521 1.00 91.62 87 LYS A O 1
ATOM 705 N N . SER A 1 88 ? -18.994 10.197 12.938 1.00 91.44 88 SER A N 1
ATOM 706 C CA . SER A 1 88 ? -18.074 9.168 13.436 1.00 91.44 88 SER A CA 1
ATOM 707 C C . SER A 1 88 ? -16.609 9.592 13.316 1.00 91.44 88 SER A C 1
ATOM 709 O O . SER A 1 88 ? -15.848 9.410 14.261 1.00 91.44 88 SER A O 1
ATOM 711 N N . MET A 1 89 ? -16.216 10.168 12.177 1.00 90.25 89 MET A N 1
ATOM 712 C CA . MET A 1 89 ? -14.856 10.669 11.956 1.00 90.25 89 MET A CA 1
ATOM 713 C C . MET A 1 89 ? -14.535 11.831 12.890 1.00 90.25 89 MET A C 1
ATOM 715 O O . MET A 1 89 ? -13.467 11.852 13.490 1.00 90.25 89 MET A O 1
ATOM 719 N N . ARG A 1 90 ? -15.477 12.764 13.062 1.00 91.31 90 ARG A N 1
ATOM 720 C CA . ARG A 1 90 ? -15.333 13.880 13.998 1.00 91.31 90 ARG A CA 1
ATOM 721 C C . ARG A 1 90 ? -15.157 13.391 15.432 1.00 91.31 90 ARG A C 1
ATOM 723 O O . ARG A 1 90 ? -14.246 13.845 16.104 1.00 91.31 90 ARG A O 1
ATOM 730 N N . ASN A 1 91 ? -15.974 12.435 15.871 1.00 91.19 91 ASN A N 1
ATOM 731 C CA . ASN A 1 91 ? -15.852 11.855 17.207 1.00 91.19 91 ASN A CA 1
ATOM 732 C C . ASN A 1 91 ? -14.494 11.160 17.407 1.00 91.19 91 ASN A C 1
ATOM 734 O O . ASN A 1 91 ? -13.864 11.323 18.444 1.00 91.19 91 ASN A O 1
ATOM 738 N N . ALA A 1 92 ? -14.010 10.421 16.404 1.00 88.50 92 ALA A N 1
ATOM 739 C CA . ALA A 1 92 ? -12.679 9.819 16.452 1.00 88.50 92 ALA A CA 1
ATOM 740 C C . ALA A 1 92 ? -11.567 10.882 16.527 1.00 88.50 92 ALA A C 1
ATOM 742 O O . ALA A 1 92 ? -10.641 10.742 17.321 1.00 88.50 92 ALA A O 1
ATOM 743 N N . ALA A 1 93 ? -11.681 11.963 15.750 1.00 88.31 93 ALA A N 1
ATOM 744 C CA . ALA A 1 93 ? -10.738 13.077 15.793 1.00 88.31 93 ALA A CA 1
ATOM 745 C C . ALA A 1 93 ? -10.750 13.786 17.155 1.00 88.31 93 ALA A C 1
ATOM 747 O O . ALA A 1 93 ? -9.689 14.064 17.701 1.00 88.31 93 ALA A O 1
ATOM 748 N N . GLU A 1 94 ? -11.929 14.022 17.736 1.00 90.25 94 GLU A N 1
ATOM 749 C CA . GLU A 1 94 ? -12.064 14.584 19.083 1.00 90.25 94 GLU A CA 1
ATOM 750 C C . GLU A 1 94 ? -11.365 13.683 20.116 1.00 90.25 94 GLU A C 1
ATOM 752 O O . GLU A 1 94 ? -10.524 14.168 20.869 1.00 90.25 94 GLU A O 1
ATOM 757 N N . ILE A 1 95 ? -11.596 12.365 20.091 1.00 90.69 95 ILE A N 1
ATOM 758 C CA . ILE A 1 95 ? -10.917 11.407 20.988 1.00 90.69 95 ILE A CA 1
ATOM 759 C C . ILE A 1 95 ? -9.388 11.491 20.858 1.00 90.69 95 ILE A C 1
ATOM 761 O O . ILE A 1 95 ? -8.679 11.507 21.866 1.00 90.69 95 ILE A O 1
ATOM 765 N N . VAL A 1 96 ? -8.872 11.561 19.629 1.00 89.75 96 VAL A N 1
ATOM 766 C CA . VAL A 1 96 ? -7.429 11.640 19.363 1.00 89.75 96 VAL A CA 1
ATOM 767 C C . VAL A 1 96 ? -6.833 12.972 19.827 1.00 89.75 96 VAL A C 1
ATOM 769 O O . VAL A 1 96 ? -5.734 12.983 20.371 1.00 89.75 96 VAL A O 1
ATOM 772 N N . ILE A 1 97 ? -7.544 14.088 19.643 1.00 87.31 97 ILE A N 1
ATOM 773 C CA . ILE A 1 97 ? -7.073 15.430 20.018 1.00 87.31 97 ILE A CA 1
ATOM 774 C C . ILE A 1 97 ? -7.085 15.624 21.538 1.00 87.31 97 ILE A C 1
ATOM 776 O O . ILE A 1 97 ? -6.145 16.208 22.084 1.00 87.31 97 ILE A O 1
ATOM 780 N N . PHE A 1 98 ? -8.133 15.151 22.219 1.00 89.56 98 PHE A N 1
ATOM 781 C CA . PHE A 1 98 ? -8.307 15.350 23.660 1.00 89.56 98 PHE A CA 1
ATOM 782 C C . PHE A 1 98 ? -7.511 14.357 24.516 1.00 89.56 98 PHE A C 1
ATOM 784 O O . PHE A 1 98 ? -7.221 14.656 25.673 1.00 89.56 98 PHE A O 1
ATOM 791 N N . SER A 1 99 ? -7.115 13.202 23.973 1.00 92.56 99 SER A N 1
ATOM 792 C CA . SER A 1 99 ? -6.238 12.264 24.678 1.00 92.56 99 SER A CA 1
ATOM 793 C C . SER A 1 99 ? -4.760 12.635 24.479 1.00 92.56 99 SER A C 1
ATOM 795 O O . SER A 1 99 ? -4.273 12.592 23.346 1.00 92.56 99 SER A O 1
ATOM 797 N N . PRO A 1 100 ? -3.998 12.950 25.546 1.00 87.25 100 PRO A N 1
ATOM 798 C CA . PRO A 1 100 ? -2.594 13.353 25.420 1.00 87.25 100 PRO A CA 1
ATOM 799 C C . PRO A 1 100 ? -1.716 12.250 24.806 1.00 87.25 100 PRO A C 1
ATOM 801 O O . PRO A 1 100 ? -0.829 12.544 24.004 1.00 87.25 100 PRO A O 1
ATOM 804 N N . THR A 1 101 ? -1.998 10.979 25.112 1.00 91.19 101 THR A N 1
ATOM 805 C CA . THR A 1 101 ? -1.273 9.824 24.561 1.00 91.19 101 THR A CA 1
ATOM 806 C C . THR A 1 101 ? -1.547 9.644 23.069 1.00 91.19 101 THR A C 1
ATOM 808 O O . THR A 1 101 ? -0.610 9.529 22.282 1.00 91.19 101 THR A O 1
ATOM 811 N N . LEU A 1 102 ? -2.820 9.664 22.654 1.00 90.06 102 LEU A N 1
ATOM 812 C CA . LEU A 1 102 ? -3.181 9.492 21.241 1.00 90.06 102 LEU A CA 1
ATOM 813 C C . LEU A 1 102 ? -2.721 10.671 20.387 1.00 90.06 102 LEU A C 1
ATOM 815 O O . LEU A 1 102 ? -2.277 10.469 19.256 1.00 90.06 102 LEU A O 1
ATOM 819 N N . ARG A 1 103 ? -2.773 11.888 20.934 1.00 89.31 103 ARG A N 1
ATOM 820 C CA . ARG A 1 103 ? -2.268 13.089 20.270 1.00 89.31 103 ARG A CA 1
ATOM 821 C C . ARG A 1 103 ? -0.773 12.976 19.983 1.00 89.31 103 ARG A C 1
ATOM 823 O O . ARG A 1 103 ? -0.355 13.257 18.863 1.00 89.31 103 ARG A O 1
ATOM 830 N N . GLY A 1 104 ? 0.014 12.536 20.966 1.00 90.69 104 GLY A N 1
ATOM 831 C CA . GLY A 1 104 ? 1.449 12.302 20.800 1.00 90.69 104 GLY A CA 1
ATOM 832 C C . GLY A 1 104 ? 1.744 11.267 19.713 1.00 90.69 104 GLY A C 1
ATOM 833 O O . GLY A 1 104 ? 2.489 11.560 18.779 1.00 90.69 104 GLY A O 1
ATOM 834 N N . ILE A 1 105 ? 1.092 10.100 19.782 1.00 93.38 105 ILE A N 1
ATOM 835 C CA . ILE A 1 105 ? 1.238 9.028 18.781 1.00 93.38 105 ILE A CA 1
ATOM 836 C C . ILE A 1 105 ? 0.889 9.546 17.382 1.00 93.38 105 ILE A C 1
ATOM 838 O O . ILE A 1 105 ? 1.650 9.343 16.445 1.00 93.38 105 ILE A O 1
ATOM 842 N N . THR A 1 106 ? -0.216 10.281 17.244 1.00 90.56 106 THR A N 1
ATOM 843 C CA . THR A 1 106 ? -0.681 10.799 15.949 1.00 90.56 106 THR A CA 1
ATOM 844 C C . THR A 1 106 ? 0.303 11.788 15.333 1.00 90.56 106 THR A C 1
ATOM 846 O O . THR A 1 106 ? 0.556 11.720 14.134 1.00 90.56 106 THR A O 1
ATOM 849 N N . ILE A 1 107 ? 0.885 12.692 16.129 1.00 91.56 107 ILE A N 1
ATOM 850 C CA . ILE A 1 107 ? 1.882 13.653 15.632 1.00 91.56 107 ILE A CA 1
ATOM 851 C C . ILE A 1 107 ? 3.140 12.921 15.154 1.00 91.56 107 ILE A C 1
ATOM 853 O O . ILE A 1 107 ? 3.635 13.205 14.064 1.00 91.56 107 ILE A O 1
ATOM 857 N N . VAL A 1 108 ? 3.640 11.962 15.938 1.00 94.81 108 VAL A N 1
ATOM 858 C CA . VAL A 1 108 ? 4.818 11.165 15.563 1.00 94.81 108 VAL A CA 1
ATOM 859 C C . VAL A 1 108 ? 4.543 10.360 14.293 1.00 94.81 108 VAL A C 1
ATOM 861 O O . VAL A 1 108 ? 5.326 10.430 13.347 1.00 94.81 108 VAL A O 1
ATOM 864 N N . SER A 1 109 ? 3.409 9.658 14.230 1.00 92.81 109 SER A N 1
ATOM 865 C CA . SER A 1 109 ? 2.990 8.912 13.041 1.00 92.81 109 SER A CA 1
ATOM 866 C C . SER A 1 109 ? 2.835 9.817 11.821 1.00 92.81 109 SER A C 1
ATOM 868 O O . SER A 1 109 ? 3.247 9.429 10.737 1.00 92.81 109 SER A O 1
ATOM 870 N N . PHE A 1 110 ? 2.307 11.034 11.975 1.00 91.56 110 PHE A N 1
ATOM 871 C CA . PHE A 1 110 ? 2.166 11.976 10.865 1.00 91.56 110 PHE A CA 1
ATOM 872 C C . PHE A 1 110 ? 3.516 12.328 10.236 1.00 91.56 110 PHE A C 1
ATOM 874 O O . PHE A 1 110 ? 3.670 12.217 9.023 1.00 9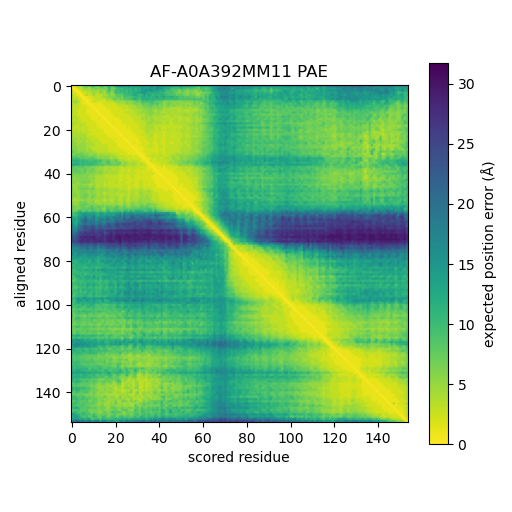1.56 110 PHE A O 1
ATOM 881 N N . PHE A 1 111 ? 4.503 12.727 11.042 1.00 91.81 111 PHE A N 1
ATOM 882 C CA . PHE A 1 111 ? 5.827 13.072 10.517 1.00 91.81 111 PHE A CA 1
ATOM 883 C C . PHE A 1 111 ? 6.572 11.858 9.964 1.00 91.81 111 PHE A C 1
ATOM 885 O O . PHE A 1 111 ? 7.264 11.981 8.954 1.00 91.81 111 PHE A O 1
ATOM 892 N N . TYR A 1 112 ? 6.403 10.691 10.589 1.00 90.69 112 TYR A N 1
ATOM 893 C CA . TYR A 1 112 ? 6.947 9.436 10.084 1.00 90.69 112 TYR A CA 1
ATOM 894 C C . TYR A 1 112 ? 6.392 9.102 8.691 1.00 90.69 112 TYR A C 1
ATOM 896 O O . TYR A 1 112 ? 7.166 8.942 7.750 1.00 90.69 112 TYR A O 1
ATOM 904 N N . GLU A 1 113 ? 5.067 9.077 8.532 1.00 89.25 113 GLU A N 1
ATOM 905 C CA . GLU A 1 113 ? 4.412 8.787 7.250 1.00 89.25 113 GLU A CA 1
ATOM 906 C C . GLU A 1 113 ? 4.732 9.851 6.193 1.00 89.25 113 GLU A C 1
ATOM 908 O O . GLU A 1 113 ? 4.994 9.524 5.036 1.00 89.25 113 GLU A O 1
ATOM 913 N N . LEU A 1 114 ? 4.778 11.129 6.583 1.00 87.94 114 LEU A N 1
ATOM 914 C CA . LEU A 1 114 ? 5.150 12.226 5.690 1.00 87.94 114 LEU A CA 1
ATOM 915 C C . LEU A 1 114 ? 6.584 12.071 5.164 1.00 87.94 114 LEU A C 1
ATOM 917 O O . LEU A 1 114 ? 6.815 12.246 3.967 1.00 87.94 114 LEU A O 1
ATOM 921 N N . GLY A 1 115 ? 7.534 11.702 6.027 1.00 86.31 115 GLY A N 1
ATOM 922 C CA . GLY A 1 115 ? 8.906 11.407 5.618 1.00 86.31 115 GLY A CA 1
ATOM 923 C C . GLY A 1 115 ? 8.979 10.181 4.705 1.00 86.31 115 GLY A C 1
ATOM 924 O O . GLY A 1 115 ? 9.534 10.247 3.607 1.00 86.31 115 GLY A O 1
ATOM 925 N N . MET A 1 116 ? 8.366 9.073 5.119 1.00 84.56 116 MET A N 1
ATOM 926 C CA . MET A 1 116 ? 8.415 7.800 4.393 1.00 84.56 116 MET A CA 1
ATOM 927 C C . MET A 1 116 ? 7.748 7.862 3.012 1.00 84.56 116 MET A C 1
ATOM 929 O O . MET A 1 116 ? 8.271 7.283 2.057 1.00 84.56 116 MET A O 1
ATOM 933 N N . SER A 1 117 ? 6.647 8.607 2.877 1.00 80.88 117 SER A N 1
ATOM 934 C CA . SER A 1 117 ? 5.898 8.768 1.621 1.00 80.88 117 SER A CA 1
ATOM 935 C C . SER A 1 117 ? 6.752 9.360 0.488 1.00 80.88 117 SER A C 1
ATOM 937 O O . SER A 1 117 ? 6.636 8.957 -0.672 1.00 80.88 117 SER A O 1
ATOM 939 N N . GLY A 1 118 ? 7.667 10.279 0.816 1.00 77.06 118 GLY A N 1
ATOM 940 C CA . GLY A 1 118 ? 8.526 10.942 -0.168 1.00 77.06 118 GLY A CA 1
ATOM 941 C C . GLY A 1 118 ? 9.839 10.213 -0.458 1.00 77.06 118 GLY A C 1
ATOM 942 O O . GLY A 1 118 ? 10.303 10.224 -1.601 1.00 77.06 118 GLY A O 1
ATOM 943 N N . ILE A 1 119 ? 10.434 9.567 0.552 1.00 82.75 119 ILE A N 1
ATOM 944 C CA . ILE A 1 119 ? 11.800 9.021 0.470 1.00 82.75 119 ILE A CA 1
ATOM 945 C C . ILE A 1 119 ? 11.947 8.011 -0.671 1.00 82.75 119 ILE A C 1
ATOM 947 O O . ILE A 1 119 ? 12.901 8.106 -1.440 1.00 82.75 119 ILE A O 1
ATOM 951 N N . SER A 1 120 ? 10.995 7.088 -0.828 1.00 77.25 120 SER A N 1
ATOM 952 C CA . SER A 1 120 ? 11.082 6.042 -1.859 1.00 77.25 120 SER A CA 1
ATOM 953 C C . SER A 1 120 ? 11.117 6.633 -3.269 1.00 77.25 120 SER A C 1
ATOM 955 O O . SER A 1 120 ? 11.938 6.245 -4.096 1.00 77.25 120 SER A O 1
ATOM 957 N N . THR A 1 121 ? 10.271 7.626 -3.538 1.00 83.44 121 THR A N 1
ATOM 958 C CA . THR A 1 121 ? 10.194 8.278 -4.849 1.00 83.44 121 THR A CA 1
ATOM 959 C C . THR A 1 121 ? 11.436 9.126 -5.108 1.00 83.44 121 THR A C 1
ATOM 961 O O . THR A 1 121 ? 12.073 8.986 -6.151 1.00 83.44 121 THR A O 1
ATOM 964 N N . VAL A 1 122 ? 11.828 9.963 -4.142 1.00 89.12 122 VAL A N 1
ATOM 965 C CA . VAL A 1 122 ? 13.005 10.840 -4.256 1.00 89.12 122 VAL A CA 1
ATOM 966 C C . VAL A 1 122 ? 14.284 10.026 -4.465 1.00 89.12 122 VAL A C 1
ATOM 968 O O . VAL A 1 122 ? 15.087 10.377 -5.329 1.00 89.12 122 VAL A O 1
ATOM 971 N N . LEU A 1 123 ? 14.450 8.909 -3.751 1.00 87.12 123 LEU A N 1
ATOM 972 C CA . LEU A 1 123 ? 15.591 8.010 -3.912 1.00 87.12 123 LEU A CA 1
ATOM 973 C C . LEU A 1 123 ? 15.663 7.429 -5.331 1.00 87.12 123 LEU A C 1
ATOM 975 O O . LEU A 1 123 ? 16.724 7.462 -5.950 1.00 87.12 123 LEU A O 1
ATOM 979 N N . LEU A 1 124 ? 14.544 6.937 -5.874 1.00 89.50 124 LEU A N 1
ATOM 980 C CA . LEU A 1 124 ? 14.506 6.393 -7.235 1.00 89.50 124 LEU A CA 1
ATOM 981 C C . LEU A 1 124 ? 14.832 7.466 -8.285 1.00 89.50 124 LEU A C 1
ATOM 983 O O . LEU A 1 124 ? 15.593 7.203 -9.219 1.00 89.50 124 LEU A O 1
ATOM 987 N N . TYR A 1 125 ? 14.316 8.688 -8.118 1.00 90.81 125 TYR A N 1
ATOM 988 C CA . TYR A 1 125 ? 14.645 9.812 -9.000 1.00 90.81 125 TYR A CA 1
ATOM 989 C C . TYR A 1 125 ? 16.124 10.196 -8.926 1.00 90.81 125 TYR A C 1
ATOM 991 O O . TYR A 1 125 ? 16.757 10.364 -9.968 1.00 90.81 125 TYR A O 1
ATOM 999 N N . TYR A 1 126 ? 16.686 10.295 -7.721 1.00 92.44 126 TYR A N 1
ATOM 1000 C CA . TYR A 1 126 ? 18.098 10.610 -7.514 1.00 92.44 126 TYR A CA 1
ATOM 1001 C C . TYR A 1 126 ? 19.012 9.560 -8.158 1.00 92.44 126 TYR A C 1
ATOM 1003 O O . TYR A 1 126 ? 19.915 9.904 -8.920 1.00 92.44 126 TYR A O 1
ATOM 1011 N N . LEU A 1 127 ? 18.727 8.275 -7.933 1.00 91.81 127 LEU A N 1
ATOM 1012 C CA . LEU A 1 127 ? 19.474 7.167 -8.530 1.00 91.81 127 LEU A CA 1
ATOM 1013 C C . LEU A 1 127 ? 19.390 7.164 -10.060 1.00 91.81 127 LEU A C 1
ATOM 1015 O O . LEU A 1 127 ? 20.377 6.878 -10.738 1.00 91.81 127 LEU A O 1
ATOM 1019 N N . LYS A 1 128 ? 18.236 7.540 -10.623 1.00 92.25 128 LYS A N 1
ATOM 1020 C CA . LYS A 1 128 ? 18.100 7.709 -12.072 1.00 92.25 128 LYS A CA 1
ATOM 1021 C C . LYS A 1 128 ? 18.942 8.872 -12.593 1.00 92.25 128 LYS A C 1
ATOM 1023 O O . LYS A 1 128 ? 19.609 8.724 -13.608 1.00 92.25 128 LYS A O 1
ATOM 1028 N N . ALA A 1 129 ? 18.878 10.022 -11.926 1.00 93.31 129 ALA A N 1
ATOM 1029 C CA . ALA A 1 129 ? 19.496 11.260 -12.391 1.00 93.31 129 ALA A CA 1
ATOM 1030 C C . ALA A 1 129 ? 21.026 11.248 -12.260 1.00 9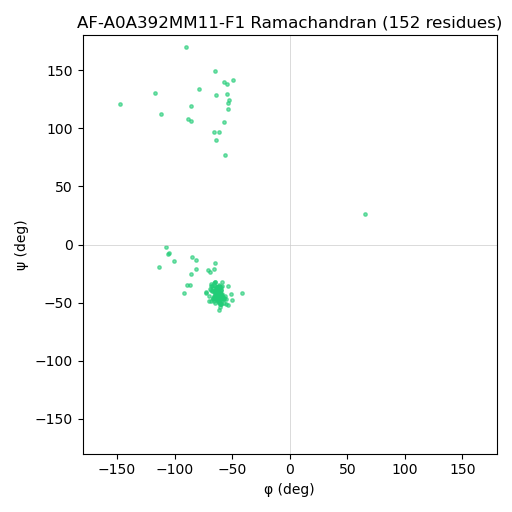3.31 129 ALA A C 1
ATOM 1032 O O . ALA A 1 129 ? 21.713 11.713 -13.163 1.00 93.31 129 ALA A O 1
ATOM 1033 N N . VAL A 1 130 ? 21.552 10.712 -11.156 1.00 94.81 130 VAL A N 1
ATOM 1034 C CA . VAL A 1 130 ? 22.991 10.732 -10.851 1.00 94.81 130 VAL A CA 1
ATOM 1035 C C . VAL A 1 130 ? 23.706 9.486 -11.366 1.00 94.81 130 VAL A C 1
ATOM 1037 O O . VAL A 1 130 ? 24.797 9.594 -11.915 1.00 94.81 130 VAL A O 1
ATOM 1040 N N . PHE A 1 131 ? 23.097 8.306 -11.218 1.00 91.88 131 PHE A N 1
ATOM 1041 C CA . PHE A 1 131 ? 23.738 7.026 -11.546 1.00 91.88 131 PHE A CA 1
ATOM 1042 C C . PHE A 1 131 ? 23.189 6.372 -12.820 1.00 91.88 131 PHE A C 1
ATOM 1044 O O . PHE A 1 131 ? 23.655 5.302 -13.204 1.00 91.88 131 PHE A O 1
ATOM 1051 N N . GLY A 1 132 ? 22.192 6.978 -13.474 1.00 91.81 132 GLY A N 1
ATOM 1052 C CA . GLY A 1 132 ? 21.626 6.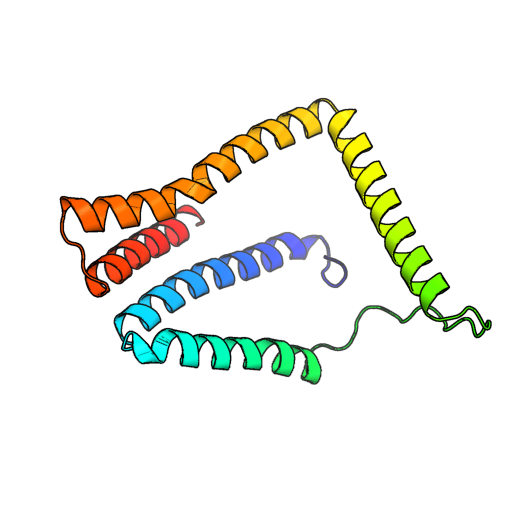451 -14.716 1.00 91.81 132 GLY A CA 1
ATOM 1053 C C . GLY A 1 132 ? 20.911 5.109 -14.548 1.00 91.81 132 GLY A C 1
ATOM 1054 O O . GLY A 1 132 ? 20.850 4.338 -15.505 1.00 91.81 132 GLY A O 1
ATOM 1055 N N . PHE A 1 133 ? 20.394 4.808 -13.347 1.00 91.12 133 PHE A N 1
ATOM 1056 C CA . PHE A 1 133 ? 19.784 3.508 -13.057 1.00 91.12 133 PHE A CA 1
ATOM 1057 C C . PHE A 1 133 ? 18.685 3.164 -14.066 1.00 91.12 133 PHE A C 1
ATOM 1059 O O . PHE A 1 133 ? 17.767 3.949 -14.330 1.00 91.12 133 PHE A O 1
ATOM 1066 N N . ASN A 1 134 ? 18.774 1.955 -14.617 1.00 89.62 134 ASN A N 1
ATOM 1067 C CA . ASN A 1 134 ? 17.741 1.406 -15.480 1.00 89.62 134 ASN A CA 1
ATOM 1068 C C . ASN A 1 134 ? 16.694 0.636 -14.663 1.00 89.62 134 ASN A C 1
ATOM 1070 O O . ASN A 1 134 ? 16.861 0.339 -13.480 1.00 89.62 134 ASN A O 1
ATOM 1074 N N . LYS A 1 135 ? 15.592 0.276 -15.322 1.00 85.88 135 LYS A N 1
ATOM 1075 C CA . LYS A 1 135 ? 14.479 -0.453 -14.709 1.00 85.88 135 LYS A CA 1
ATOM 1076 C C . LYS A 1 135 ? 14.919 -1.722 -13.958 1.00 85.88 135 LYS A C 1
ATOM 1078 O O . LYS A 1 135 ? 14.429 -1.973 -12.862 1.00 85.88 135 LYS A O 1
ATOM 1083 N N . ASN A 1 136 ? 15.833 -2.509 -14.523 1.00 88.81 136 ASN A N 1
ATOM 1084 C CA . ASN A 1 136 ? 16.249 -3.780 -13.928 1.00 88.81 136 ASN A CA 1
ATOM 1085 C C . ASN A 1 136 ? 17.052 -3.556 -12.643 1.00 88.81 136 ASN A C 1
ATOM 1087 O O . ASN A 1 136 ? 16.852 -4.277 -11.669 1.00 88.81 136 ASN A O 1
ATOM 1091 N N . GLN A 1 137 ? 17.899 -2.525 -12.620 1.00 90.00 137 GLN A N 1
ATOM 1092 C CA . GLN A 1 137 ? 18.648 -2.120 -11.429 1.00 90.00 137 GLN A CA 1
ATOM 1093 C C . GLN A 1 137 ? 17.720 -1.596 -10.327 1.00 90.00 137 GLN A C 1
ATOM 1095 O O . GLN A 1 137 ? 17.917 -1.921 -9.159 1.00 90.00 137 GLN A O 1
ATOM 1100 N N . PHE A 1 138 ? 16.660 -0.861 -10.686 1.00 88.88 138 PHE A N 1
ATOM 1101 C CA . PHE A 1 138 ? 15.627 -0.476 -9.721 1.00 88.88 138 PHE A CA 1
ATOM 1102 C C . PHE A 1 138 ? 14.904 -1.683 -9.129 1.00 88.88 138 PHE A C 1
ATOM 1104 O O . PHE A 1 138 ? 14.773 -1.772 -7.910 1.00 88.88 138 PHE A O 1
ATOM 1111 N N . SER A 1 139 ? 14.468 -2.629 -9.966 1.00 85.19 139 SER A N 1
ATOM 1112 C CA . SER A 1 139 ? 13.822 -3.853 -9.486 1.00 85.19 139 SER A CA 1
ATOM 1113 C C . SER A 1 139 ? 14.747 -4.674 -8.583 1.00 85.19 139 SER A C 1
ATOM 1115 O O . SER A 1 139 ? 14.280 -5.232 -7.597 1.00 85.19 139 SER A O 1
ATOM 1117 N N . GLU A 1 140 ? 16.050 -4.725 -8.872 1.00 88.38 140 GLU A N 1
ATOM 1118 C CA . GLU A 1 140 ? 17.042 -5.411 -8.036 1.00 88.38 140 GLU A CA 1
ATOM 1119 C C . GLU A 1 140 ? 17.219 -4.754 -6.665 1.00 88.38 140 GLU A C 1
ATOM 1121 O O . GLU A 1 140 ? 17.144 -5.434 -5.641 1.00 88.38 140 GLU A O 1
ATOM 1126 N N . LEU A 1 141 ? 17.385 -3.430 -6.641 1.00 90.31 141 LEU A N 1
ATOM 1127 C CA . LEU A 1 141 ? 17.515 -2.661 -5.407 1.00 90.31 141 LEU A CA 1
ATOM 1128 C C . LEU A 1 141 ? 16.267 -2.810 -4.526 1.00 90.31 141 LEU A C 1
ATOM 1130 O O . LEU A 1 141 ? 16.373 -3.130 -3.344 1.00 90.31 141 LEU A O 1
ATOM 1134 N N . LEU A 1 142 ? 15.078 -2.623 -5.106 1.00 88.38 142 LEU A N 1
ATOM 1135 C CA . LEU A 1 142 ? 13.807 -2.736 -4.386 1.00 88.38 142 LEU A CA 1
ATOM 1136 C C . LEU A 1 142 ? 13.546 -4.165 -3.890 1.00 88.38 142 LEU A C 1
ATOM 1138 O O . LEU A 1 142 ? 12.956 -4.352 -2.826 1.00 88.38 142 LEU A O 1
ATOM 1142 N N . MET A 1 143 ? 14.006 -5.179 -4.627 1.00 86.88 143 MET A N 1
ATOM 1143 C CA . MET A 1 143 ? 13.947 -6.572 -4.190 1.00 86.88 143 MET A CA 1
ATOM 1144 C C . MET A 1 143 ? 14.856 -6.816 -2.980 1.00 86.88 143 MET A C 1
ATOM 1146 O O . MET A 1 143 ? 14.390 -7.398 -2.004 1.00 86.88 143 MET A O 1
ATOM 1150 N N . MET A 1 144 ? 16.103 -6.326 -2.991 1.00 88.31 144 MET A N 1
ATOM 1151 C CA . MET A 1 144 ? 17.005 -6.436 -1.834 1.00 88.31 144 MET A CA 1
ATOM 1152 C C . MET A 1 144 ? 16.451 -5.727 -0.594 1.00 88.31 144 MET A C 1
ATOM 1154 O O . MET A 1 144 ? 16.448 -6.309 0.489 1.00 88.31 144 MET A O 1
ATOM 1158 N N . VAL A 1 145 ? 15.920 -4.509 -0.752 1.00 86.19 145 VAL A N 1
ATOM 1159 C CA . VAL A 1 145 ? 15.266 -3.772 0.345 1.00 86.19 145 VAL A CA 1
ATOM 1160 C C . VAL A 1 145 ? 14.069 -4.555 0.892 1.00 86.19 145 VAL A C 1
ATOM 1162 O O . VAL A 1 145 ? 13.910 -4.673 2.105 1.00 86.19 145 VAL A O 1
ATOM 1165 N N . GLY A 1 146 ? 13.250 -5.139 0.012 1.00 82.62 146 GLY A N 1
ATOM 1166 C CA . GLY A 1 146 ? 12.110 -5.962 0.414 1.00 82.62 146 GLY A CA 1
ATOM 1167 C C . GLY A 1 146 ? 12.520 -7.229 1.171 1.00 82.62 146 GLY A C 1
ATOM 1168 O O . GLY A 1 146 ? 11.938 -7.528 2.210 1.00 82.62 146 GLY A O 1
ATOM 1169 N N . ILE A 1 147 ? 13.555 -7.935 0.709 1.00 86.31 147 ILE A N 1
ATOM 1170 C CA . ILE A 1 147 ? 14.107 -9.107 1.406 1.00 86.31 147 ILE A CA 1
ATOM 1171 C C . ILE A 1 147 ? 14.629 -8.706 2.791 1.00 86.31 147 ILE A C 1
ATOM 1173 O O . ILE A 1 147 ? 14.279 -9.344 3.781 1.00 86.31 147 ILE A O 1
ATOM 1177 N N . GLY A 1 148 ? 15.401 -7.618 2.887 1.00 85.06 148 GLY A N 1
ATOM 1178 C CA . GLY A 1 148 ? 15.896 -7.106 4.167 1.00 85.06 148 GLY A CA 1
ATOM 1179 C C . GLY A 1 148 ? 14.770 -6.724 5.133 1.00 85.06 148 GLY A C 1
ATOM 1180 O O . GLY A 1 148 ? 14.870 -6.980 6.330 1.00 85.06 148 GLY A O 1
ATOM 1181 N N . SER A 1 149 ? 13.664 -6.179 4.616 1.00 80.06 149 SER A N 1
ATOM 1182 C CA . SER A 1 149 ? 12.480 -5.875 5.424 1.00 80.06 149 SER A CA 1
ATOM 1183 C C . SER A 1 149 ? 11.817 -7.133 5.987 1.00 80.06 149 SER A C 1
ATOM 1185 O O . SER A 1 149 ? 11.436 -7.130 7.153 1.00 80.06 149 SER A O 1
ATOM 1187 N N . ILE A 1 150 ? 11.724 -8.215 5.204 1.00 81.00 150 ILE A N 1
ATOM 1188 C CA . ILE A 1 150 ? 11.193 -9.498 5.690 1.00 81.00 150 ILE A CA 1
ATOM 1189 C C . ILE A 1 150 ? 12.059 -10.028 6.836 1.00 81.00 150 ILE A C 1
ATOM 1191 O O . ILE A 1 150 ? 11.517 -10.408 7.866 1.00 81.00 150 ILE A O 1
ATOM 1195 N N . PHE A 1 151 ? 13.388 -10.002 6.691 1.00 80.06 151 PHE A N 1
ATOM 1196 C CA . PHE A 1 151 ? 14.296 -10.448 7.754 1.00 80.06 151 PHE A CA 1
ATOM 1197 C C . PHE A 1 151 ? 14.231 -9.582 9.014 1.00 80.06 151 PHE A C 1
ATOM 1199 O O . PHE A 1 151 ? 14.351 -10.113 10.104 1.00 80.06 151 PHE A O 1
ATOM 1206 N N . SER A 1 152 ? 14.034 -8.270 8.881 1.00 78.69 152 SER A N 1
ATOM 1207 C CA . SER A 1 152 ? 13.916 -7.355 10.027 1.00 78.69 152 SER A CA 1
ATOM 1208 C C . SER A 1 152 ? 12.598 -7.522 10.803 1.00 78.69 152 SER A C 1
ATOM 1210 O O . SER A 1 152 ? 12.503 -7.139 11.965 1.00 78.69 152 SER A O 1
ATOM 1212 N N . GLN A 1 153 ? 11.567 -8.082 10.159 1.00 65.75 153 GLN A N 1
ATOM 1213 C CA . GLN A 1 153 ? 10.262 -8.359 10.771 1.00 65.75 153 GLN A CA 1
ATOM 1214 C C . GLN A 1 153 ? 10.211 -9.706 11.522 1.00 65.75 153 GLN A C 1
ATOM 1216 O O . GLN A 1 153 ? 9.221 -9.951 12.216 1.00 65.75 153 GLN A O 1
ATOM 1221 N N . VAL A 1 154 ? 11.229 -10.567 11.360 1.00 55.50 154 VAL A N 1
ATOM 1222 C CA . VAL A 1 154 ? 11.394 -11.866 12.047 1.00 55.50 154 VAL A CA 1
ATOM 1223 C C . VAL A 1 154 ? 12.285 -11.690 13.269 1.00 55.50 154 VAL A C 1
ATOM 1225 O O . VAL A 1 154 ? 11.894 -12.213 14.335 1.00 55.50 154 VAL A O 1
#

Nearest PDB structures (foldseek):
  8chb-assembly1_B  TM=2.300E-01  e=9.235E+00  Bacillus subtilis

Mean predicted aligned error: 9.89 Å

Solvent-accessible surface area (backbone atoms only — not comparable to full-atom values): 8860 Å² total; per-residue (Å²): 113,95,89,51,59,74,95,50,39,65,62,51,51,50,51,53,53,50,51,52,51,51,48,53,30,50,50,27,54,48,56,50,76,41,56,82,88,46,45,63,60,54,51,50,55,58,56,54,50,51,59,51,49,43,71,77,70,54,74,82,82,69,78,76,72,81,82,74,88,64,99,61,60,69,65,60,54,53,52,51,51,52,52,52,50,51,54,51,51,50,51,53,50,49,54,31,67,74,32,72,67,49,35,52,53,51,54,54,50,48,55,49,49,59,51,56,67,46,47,64,57,51,50,53,51,49,40,35,72,76,69,61,54,48,73,57,57,49,26,51,53,53,28,53,53,37,53,52,50,56,61,72,74,106

Foldseek 3Di:
DVPDDPVCVVVVVLVVVLVVLVVQLVLLVCLLPDDPVCSVVVVVVVVVVVVVCCVVPPDPPDPPDPPPPDPDPPVVVVVVVVVVVVVVVVVVVVVQVPDPVSVVVVVVVVVVCVVVVVPLVVVVVCCCVPVVDDSNNNSVVSSVVSVVVSVVSD

Secondary structure (DSSP, 8-state):
-TTS-HHHHHHHHHHHHHHHHHHHHHHHHHHHHS-HHHHHHHHHHHHHHHHHHHHHH----SPPPP-------HHHHHHHHHHHHHHHHHHHHHHHHH-HHHHHHHHHHHHHHHHHHHHHHHHHHHHHHHH---HHHHHHHHHHHHHHHHHHT-

Sequence (154 aa):
ADVVHENKRAAVFSWITGLFSASHVLGNVLARFLPQNYIFVVSIALLIFCPVYMQFFLVETVKLAPRKNQELGFCTKVVKVVNRRYKSMRNAAEIVIFSPTLRGITIVSFFYELGMSGISTVLLYYLKAVFGFNKNQFSELLMMVGIGSIFSQV

Radius of gyration: 22.02 Å; Cα contacts (8 Å, |Δi|>4): 44; chains: 1; bounding box: 64×33×47 Å

InterPro domains:
  IPR011701 Major facilitator superfamily [PF07690] (1-152)
  IPR036259 MFS transporter superfamily [G3DSA:1.20.1250.20] (1-154)
  IPR036259 MFS transporter superfamily [SSF103473] (2-153)